Protein AF-A0A328CDT9-F1 (afdb_monomer_lite)

Radius of gyration: 37.8 Å; chains: 1; bounding box: 79×18×121 Å

Foldseek 3Di:
DPPPDDPCPVVLVVLVVQLVVLVVQLVVLVVQLVVLVVVLVVLVVQLVVLVVVLVVLVVVVVVVCVPPNDDPVRVVVSVVVSVVSVVSNVVSVVSSVVSVVVSVVSVVSSVVSVVSSVVSVVSSVVVVVVVVVVVVVVVVVVVVVVVVVVVVVVVVVVVVPDD

Sequence (163 aa):
MTSEAYELQVLLELRQGEREQAEAVFAEAVAGLERVRQRVREAQRVWESREAKRRQGAQDFDARARQKGLALGELQTMDRYLEGLRYQCSEAQEELARVQEEERVAQRQVHAAQRAMQGAISALKAVESHHETWQDEQKTRARRRAEMQMDEIATRLWREQQP

pLDDT: mean 92.57, std 9.33, range [36.75, 98.44]

Secondary structure (DSSP, 8-state):
------TTHHHHHHHHHHHHHHHHHHHHHHHHHHHHHHHHHHHHHHHHHHHHHHHHHHHHHHHHHHHH---HHHHHHHHHHHHHHHHHHHHHHHHHHHHHHHHHHHHHHHHHHHHHHHHHHHHHHHHHHHHHHHHHHHHHHHHHHHHHHHHHHHHHHHHHT--

Structure (mmCIF, N/CA/C/O backbone):
data_AF-A0A328CDT9-F1
#
_entry.id   AF-A0A328CDT9-F1
#
loop_
_atom_site.group_PDB
_atom_site.id
_atom_site.type_symbol
_atom_site.label_atom_id
_atom_site.label_alt_id
_atom_site.label_comp_id
_atom_site.label_asym_id
_atom_site.label_entity_id
_atom_site.label_seq_id
_atom_site.pdbx_PDB_ins_code
_atom_site.Cartn_x
_atom_site.Cartn_y
_atom_site.Cartn_z
_atom_site.occupancy
_atom_site.B_iso_or_equiv
_atom_site.auth_seq_id
_atom_site.auth_comp_id
_atom_site.auth_asym_id
_atom_site.auth_atom_id
_atom_site.pdbx_PDB_model_num
ATOM 1 N N . MET A 1 1 ? 31.997 -11.577 -39.696 1.00 36.75 1 MET A N 1
ATOM 2 C CA . MET A 1 1 ? 30.727 -10.832 -39.600 1.00 36.75 1 MET A CA 1
ATOM 3 C C . MET A 1 1 ? 30.145 -11.093 -38.225 1.00 36.75 1 MET A C 1
ATOM 5 O O . MET A 1 1 ? 29.360 -12.013 -38.054 1.00 36.75 1 MET A O 1
ATOM 9 N N . THR A 1 2 ? 30.631 -10.377 -37.214 1.00 44.03 2 THR A N 1
ATOM 10 C CA . THR A 1 2 ? 29.980 -10.367 -35.903 1.00 44.03 2 THR A CA 1
ATOM 11 C C . THR A 1 2 ? 28.696 -9.574 -36.077 1.00 44.03 2 THR A C 1
ATOM 13 O O . THR A 1 2 ? 28.755 -8.440 -36.544 1.00 44.03 2 THR A O 1
ATOM 16 N N . SER A 1 3 ? 27.559 -10.214 -35.805 1.00 50.50 3 SER A N 1
ATOM 17 C CA . SER A 1 3 ? 26.245 -9.578 -35.700 1.00 50.50 3 SER A CA 1
ATOM 18 C C . SER A 1 3 ? 26.404 -8.180 -35.101 1.00 50.50 3 SER A C 1
ATOM 20 O O . SER A 1 3 ? 26.989 -8.073 -34.023 1.00 50.50 3 SER A O 1
ATOM 22 N N . GLU A 1 4 ? 25.937 -7.130 -35.787 1.00 68.50 4 GLU A N 1
ATOM 23 C CA . GLU A 1 4 ? 25.784 -5.785 -35.211 1.00 68.50 4 GLU A CA 1
ATOM 24 C C . GLU A 1 4 ? 24.699 -5.892 -34.128 1.00 68.50 4 GLU A C 1
ATOM 26 O O . GLU A 1 4 ? 23.548 -5.533 -34.334 1.00 68.50 4 GLU A O 1
ATOM 31 N N . ALA A 1 5 ? 25.028 -6.540 -33.013 1.00 80.00 5 ALA A N 1
ATOM 32 C CA . ALA A 1 5 ? 24.174 -6.670 -31.852 1.00 80.00 5 ALA A CA 1
ATOM 33 C C . ALA A 1 5 ? 24.285 -5.377 -31.048 1.00 80.00 5 ALA A C 1
ATOM 35 O O . ALA A 1 5 ? 25.364 -4.792 -30.935 1.00 80.00 5 ALA A O 1
ATOM 36 N N . TYR A 1 6 ? 23.164 -4.932 -30.496 1.00 86.62 6 TYR A N 1
ATOM 37 C CA . TYR A 1 6 ? 23.137 -3.748 -29.659 1.00 86.62 6 TYR A CA 1
ATOM 38 C C . TYR A 1 6 ? 23.987 -3.968 -28.400 1.00 86.62 6 TYR A C 1
ATOM 40 O O . TYR A 1 6 ? 23.736 -4.885 -27.619 1.00 86.62 6 TYR A O 1
ATOM 48 N N . GLU A 1 7 ? 24.992 -3.116 -28.191 1.00 87.94 7 GLU A N 1
ATOM 49 C CA . GLU A 1 7 ? 25.983 -3.268 -27.111 1.00 87.94 7 GLU A CA 1
ATOM 50 C C . GLU A 1 7 ? 25.357 -3.224 -25.708 1.00 87.94 7 GLU A C 1
ATOM 52 O O . GLU A 1 7 ? 25.897 -3.799 -24.764 1.00 87.94 7 GLU A O 1
ATOM 57 N N . LEU A 1 8 ? 24.190 -2.586 -25.571 1.00 93.00 8 LEU A N 1
ATOM 58 C CA . LEU A 1 8 ? 23.456 -2.463 -24.310 1.00 93.00 8 LEU A CA 1
ATOM 59 C C . LEU A 1 8 ? 22.218 -3.371 -24.243 1.00 93.00 8 LEU A C 1
ATOM 61 O O . LEU A 1 8 ? 21.322 -3.121 -23.438 1.00 93.00 8 LEU A O 1
ATOM 65 N N . GLN A 1 9 ? 22.157 -4.438 -25.047 1.00 93.25 9 GLN A N 1
ATOM 66 C CA . GLN A 1 9 ? 21.035 -5.385 -25.029 1.00 93.25 9 GLN A CA 1
ATOM 67 C C . GLN A 1 9 ? 20.809 -5.994 -23.636 1.00 93.25 9 GLN A C 1
ATOM 69 O O . GLN A 1 9 ? 19.686 -6.014 -23.142 1.00 93.25 9 GLN A O 1
ATOM 74 N N . VAL A 1 10 ? 21.886 -6.397 -22.954 1.00 94.62 10 VAL A N 1
ATOM 75 C CA . VAL A 1 10 ? 21.813 -6.936 -21.583 1.00 94.62 10 VAL A CA 1
ATOM 76 C C . VAL A 1 10 ? 21.251 -5.899 -20.606 1.00 94.62 10 VAL A C 1
ATOM 78 O O . VAL A 1 10 ? 20.468 -6.232 -19.723 1.00 94.62 10 VAL A O 1
ATOM 81 N N . LEU A 1 11 ? 21.616 -4.623 -20.765 1.00 94.12 11 LEU A N 1
ATOM 82 C CA . LEU A 1 11 ? 21.086 -3.551 -19.924 1.00 94.12 11 LEU A CA 1
ATOM 83 C C . LEU A 1 11 ? 19.588 -3.331 -20.175 1.00 94.12 11 LEU A C 1
ATOM 85 O O . LEU A 1 11 ? 18.852 -3.100 -19.220 1.00 94.12 11 LEU A O 1
ATOM 89 N N . LEU A 1 12 ? 19.137 -3.410 -21.430 1.00 94.25 12 LEU A N 1
ATOM 90 C CA . LEU A 1 12 ? 17.719 -3.308 -21.780 1.00 94.25 12 LEU A CA 1
ATOM 91 C C . LEU A 1 12 ? 16.906 -4.414 -21.094 1.00 94.25 12 LEU A C 1
ATOM 93 O O . LEU A 1 12 ? 15.920 -4.116 -20.422 1.00 94.25 12 LEU A O 1
ATOM 97 N N . GLU A 1 13 ? 17.363 -5.661 -21.192 1.00 95.44 13 GLU A N 1
ATOM 98 C CA . GLU A 1 13 ? 16.728 -6.819 -20.547 1.00 95.44 13 GLU A CA 1
ATOM 99 C C . GLU A 1 13 ? 16.707 -6.684 -19.018 1.00 95.44 13 GLU A C 1
ATOM 101 O O . GLU A 1 13 ? 15.677 -6.915 -18.384 1.00 95.44 13 GLU A O 1
ATOM 106 N N . LEU A 1 14 ? 17.809 -6.225 -18.413 1.00 96.69 14 LEU A N 1
ATOM 107 C CA . LEU A 1 14 ? 17.861 -5.953 -16.974 1.00 96.69 14 LEU A CA 1
ATOM 108 C C . LEU A 1 14 ? 16.841 -4.886 -16.558 1.00 96.69 14 LEU A C 1
ATOM 110 O O . LEU A 1 14 ? 16.124 -5.082 -15.579 1.00 96.69 14 LEU A O 1
ATOM 114 N N . ARG A 1 15 ? 16.723 -3.777 -17.302 1.00 96.00 15 ARG A N 1
ATOM 115 C CA . ARG A 1 15 ? 15.741 -2.719 -16.997 1.00 96.00 15 ARG A CA 1
ATOM 116 C C . ARG A 1 15 ? 14.298 -3.177 -17.200 1.00 96.00 15 ARG A C 1
ATOM 118 O O . ARG A 1 15 ? 13.422 -2.743 -16.452 1.00 96.00 15 ARG A O 1
ATOM 125 N N . GLN A 1 16 ? 14.042 -4.058 -18.165 1.00 96.31 16 GLN A N 1
ATOM 126 C CA . GLN A 1 16 ? 12.733 -4.695 -18.327 1.00 96.31 16 GLN A CA 1
ATOM 127 C C . GLN A 1 16 ? 12.393 -5.551 -17.102 1.00 96.31 16 GLN A C 1
ATOM 129 O O . GLN A 1 16 ? 11.319 -5.379 -16.525 1.00 96.31 16 GLN A O 1
ATOM 134 N N . GLY A 1 17 ? 13.336 -6.378 -16.641 1.00 96.88 17 GLY A N 1
ATOM 135 C CA . GLY A 1 17 ? 13.173 -7.173 -15.424 1.00 96.88 17 GLY A CA 1
ATOM 136 C C . GLY A 1 17 ? 12.968 -6.318 -14.169 1.00 96.88 17 GLY A C 1
ATOM 137 O O . GLY A 1 17 ? 12.085 -6.602 -13.364 1.00 96.88 17 GLY A O 1
ATOM 138 N N . GLU A 1 18 ? 13.720 -5.227 -14.007 1.00 96.81 18 GLU A N 1
ATOM 139 C CA . GLU A 1 18 ? 13.540 -4.290 -12.889 1.00 96.81 18 GLU A CA 1
ATOM 140 C C . GLU A 1 18 ? 12.163 -3.611 -12.907 1.00 96.81 18 GLU A C 1
ATOM 142 O O . GLU A 1 18 ? 11.559 -3.422 -11.849 1.00 96.81 18 GLU A O 1
ATOM 147 N N . ARG A 1 19 ? 11.641 -3.257 -14.091 1.00 97.38 19 ARG A N 1
ATOM 148 C CA . ARG A 1 19 ? 10.280 -2.716 -14.235 1.00 97.38 19 ARG A CA 1
ATOM 149 C C . ARG A 1 19 ? 9.244 -3.727 -13.755 1.00 97.38 19 ARG A C 1
ATOM 151 O O . ARG A 1 19 ? 8.365 -3.358 -12.981 1.00 97.38 19 ARG A O 1
ATOM 158 N N . GLU A 1 20 ? 9.350 -4.975 -14.199 1.00 97.62 20 GLU A N 1
ATOM 159 C CA . GLU A 1 20 ? 8.428 -6.052 -13.820 1.00 97.62 20 GLU A CA 1
ATOM 160 C C . GLU A 1 20 ? 8.489 -6.352 -12.320 1.00 97.62 20 GLU A C 1
ATOM 162 O O . GLU A 1 20 ? 7.454 -6.477 -11.666 1.00 97.62 20 GLU A O 1
ATOM 167 N N . GLN A 1 21 ? 9.691 -6.385 -11.744 1.00 97.31 21 GLN A N 1
ATOM 168 C CA . GLN A 1 21 ? 9.873 -6.542 -10.302 1.00 97.31 21 GLN A CA 1
ATOM 169 C C . GLN A 1 21 ? 9.265 -5.372 -9.524 1.00 97.31 21 GLN A C 1
ATOM 171 O O . GLN A 1 21 ? 8.554 -5.589 -8.544 1.00 97.31 21 GLN A O 1
ATOM 176 N N . ALA A 1 22 ? 9.500 -4.130 -9.956 1.00 96.94 22 ALA A N 1
ATOM 177 C CA . ALA A 1 22 ? 8.936 -2.957 -9.297 1.00 96.94 22 ALA A CA 1
ATOM 178 C C . ALA A 1 22 ? 7.401 -2.916 -9.396 1.00 96.94 22 ALA A C 1
ATOM 180 O O . ALA A 1 22 ? 6.736 -2.511 -8.442 1.00 96.94 22 ALA A O 1
ATOM 181 N N . GLU A 1 23 ? 6.836 -3.370 -10.516 1.00 97.31 23 GLU A N 1
ATOM 182 C CA . GLU A 1 23 ? 5.393 -3.532 -10.707 1.00 97.31 23 GLU A CA 1
ATOM 183 C C . GLU A 1 23 ? 4.816 -4.603 -9.769 1.00 97.31 23 GLU A C 1
ATOM 185 O O . GLU A 1 23 ? 3.814 -4.349 -9.098 1.00 97.31 23 GLU A O 1
ATOM 190 N N . ALA A 1 24 ? 5.483 -5.754 -9.634 1.00 97.75 24 ALA A N 1
ATOM 191 C CA . ALA A 1 24 ? 5.083 -6.806 -8.701 1.00 97.75 24 ALA A CA 1
ATOM 192 C C . ALA A 1 24 ? 5.120 -6.330 -7.237 1.00 97.75 24 ALA A C 1
ATOM 194 O O . ALA A 1 24 ? 4.153 -6.525 -6.500 1.00 97.75 24 ALA A O 1
ATOM 195 N N . VAL A 1 25 ? 6.190 -5.637 -6.830 1.00 97.94 25 VAL A N 1
ATOM 196 C CA . VAL A 1 25 ? 6.320 -5.055 -5.481 1.00 97.94 25 VAL A CA 1
ATOM 197 C C . VAL A 1 25 ? 5.237 -4.005 -5.225 1.00 97.94 25 VAL A C 1
ATOM 199 O O . VAL A 1 25 ? 4.660 -3.954 -4.138 1.00 97.94 25 VAL A O 1
ATOM 202 N N . PHE A 1 26 ? 4.927 -3.166 -6.216 1.00 98.06 26 PHE A N 1
ATOM 203 C CA . PHE A 1 26 ? 3.844 -2.193 -6.103 1.00 98.06 26 PHE A CA 1
ATOM 204 C C . PHE A 1 26 ? 2.480 -2.875 -5.943 1.00 98.06 26 PHE A C 1
ATOM 206 O O . PHE A 1 26 ? 1.719 -2.505 -5.047 1.00 98.06 26 PHE A O 1
ATOM 213 N N . ALA A 1 27 ? 2.190 -3.897 -6.751 1.00 97.88 27 ALA A N 1
ATOM 214 C CA . ALA A 1 27 ? 0.956 -4.668 -6.649 1.00 97.88 27 ALA A CA 1
ATOM 215 C C . ALA A 1 27 ? 0.817 -5.348 -5.276 1.00 97.88 27 ALA A C 1
ATOM 217 O O . ALA A 1 27 ? -0.245 -5.278 -4.652 1.00 97.88 27 ALA A O 1
ATOM 218 N N . GLU A 1 28 ? 1.896 -5.941 -4.760 1.00 98.06 28 GLU A N 1
ATOM 219 C CA . GLU A 1 28 ? 1.917 -6.542 -3.426 1.00 98.06 28 GLU A CA 1
ATOM 220 C C . GLU A 1 28 ? 1.659 -5.501 -2.326 1.00 98.06 28 GLU A C 1
ATOM 222 O O . GLU A 1 28 ? 0.845 -5.742 -1.430 1.00 98.06 28 GLU A O 1
ATOM 227 N N . ALA A 1 29 ? 2.287 -4.324 -2.413 1.00 98.00 29 ALA A N 1
ATOM 228 C CA . ALA A 1 29 ? 2.088 -3.240 -1.454 1.00 98.00 29 ALA A CA 1
ATOM 229 C C . ALA A 1 29 ? 0.635 -2.731 -1.452 1.00 98.00 29 ALA A C 1
ATOM 231 O O . ALA A 1 29 ? 0.062 -2.499 -0.384 1.00 98.00 29 ALA A O 1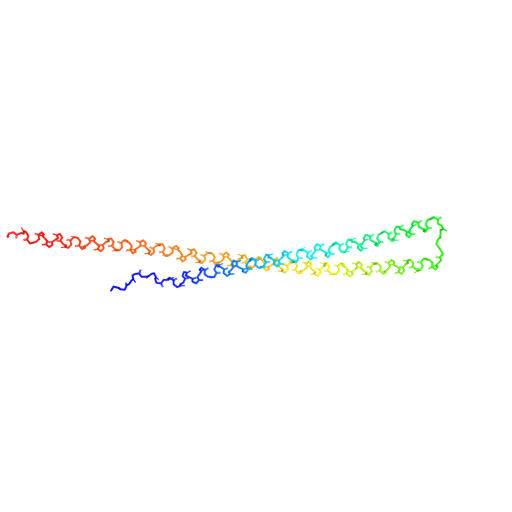
ATOM 232 N N . VAL A 1 30 ? 0.009 -2.605 -2.628 1.00 98.38 30 VAL A N 1
ATOM 233 C CA . VAL A 1 30 ? -1.412 -2.237 -2.760 1.00 98.38 30 VAL A CA 1
ATOM 234 C C . VAL A 1 30 ? -2.311 -3.302 -2.132 1.00 98.38 30 VAL A C 1
ATOM 236 O O . VAL A 1 30 ? -3.152 -2.970 -1.295 1.00 98.38 30 VAL A O 1
ATOM 239 N N . ALA A 1 31 ? -2.089 -4.581 -2.441 1.00 98.19 31 ALA A N 1
ATOM 240 C CA . ALA A 1 31 ? -2.840 -5.681 -1.836 1.00 98.19 31 ALA A CA 1
ATOM 241 C C . ALA A 1 31 ? -2.631 -5.765 -0.310 1.00 98.19 31 ALA A C 1
ATOM 243 O O . ALA A 1 31 ? -3.529 -6.156 0.440 1.00 98.19 31 ALA A O 1
ATOM 244 N N . GLY A 1 32 ? -1.439 -5.413 0.180 1.00 97.81 32 GLY A N 1
ATOM 245 C CA . GLY A 1 32 ? -1.148 -5.269 1.607 1.00 97.81 32 GLY A CA 1
ATOM 246 C C . GLY A 1 32 ? -1.973 -4.154 2.252 1.00 97.81 32 GLY A C 1
ATOM 247 O O . GLY A 1 32 ? -2.635 -4.382 3.265 1.00 97.81 32 GLY A O 1
ATOM 248 N N . LEU A 1 33 ? -2.005 -2.970 1.635 1.00 98.31 33 LEU A N 1
ATOM 249 C CA . LEU A 1 33 ? -2.801 -1.835 2.106 1.00 98.31 33 LEU A CA 1
ATOM 250 C C . LEU A 1 33 ? -4.301 -2.151 2.142 1.00 98.31 33 LEU A C 1
ATOM 252 O O . LEU A 1 33 ? -4.982 -1.783 3.099 1.00 98.31 33 LEU A O 1
ATOM 256 N N . GLU A 1 34 ? -4.832 -2.843 1.137 1.00 98.12 34 GLU A N 1
ATOM 257 C CA . GLU A 1 34 ? -6.243 -3.245 1.113 1.00 98.12 34 GLU A CA 1
ATOM 258 C C . GLU A 1 34 ? -6.599 -4.190 2.263 1.00 98.12 34 GLU A C 1
ATOM 260 O O . GLU A 1 34 ? -7.608 -3.980 2.943 1.00 98.12 34 GLU A O 1
ATOM 265 N N . ARG A 1 35 ? -5.733 -5.171 2.552 1.00 98.38 35 ARG A N 1
ATOM 266 C CA . ARG A 1 35 ? -5.889 -6.070 3.706 1.00 98.38 35 ARG A CA 1
ATOM 267 C C . ARG A 1 35 ? -5.902 -5.300 5.027 1.00 98.38 35 ARG A C 1
ATOM 269 O O . ARG A 1 35 ? -6.747 -5.559 5.883 1.00 98.38 35 ARG A O 1
ATOM 276 N N . VAL A 1 36 ? -5.012 -4.321 5.193 1.00 98.00 36 VAL A N 1
ATOM 277 C CA . VAL A 1 36 ? -4.987 -3.482 6.403 1.00 98.00 36 VAL A CA 1
ATOM 278 C C . VAL A 1 36 ? -6.234 -2.600 6.494 1.00 98.00 36 VAL A C 1
ATOM 280 O O . VAL A 1 36 ? -6.855 -2.532 7.551 1.00 98.00 36 VAL A O 1
ATOM 283 N N . ARG A 1 37 ? -6.685 -1.998 5.390 1.00 98.19 37 ARG A N 1
ATOM 284 C CA . ARG A 1 37 ? -7.938 -1.221 5.345 1.00 98.19 37 ARG A CA 1
ATOM 285 C C . ARG A 1 37 ? -9.158 -2.043 5.730 1.00 98.19 37 ARG A C 1
ATOM 287 O O . ARG A 1 37 ? -10.053 -1.530 6.400 1.00 98.19 37 ARG A O 1
ATOM 294 N N . GLN A 1 38 ? -9.211 -3.306 5.318 1.00 98.38 38 GLN A N 1
ATOM 295 C CA . GLN A 1 38 ? -10.267 -4.209 5.758 1.00 98.38 38 GLN A CA 1
ATOM 296 C C . GLN A 1 38 ? -10.224 -4.399 7.280 1.00 98.38 38 GLN A C 1
ATOM 298 O O . GLN A 1 38 ? -11.253 -4.233 7.934 1.00 98.38 38 GLN A O 1
ATOM 303 N N . ARG A 1 39 ? -9.039 -4.635 7.854 1.00 98.19 39 ARG A N 1
ATOM 304 C CA . ARG A 1 39 ? -8.863 -4.743 9.311 1.00 98.19 39 ARG A CA 1
ATOM 305 C C . ARG A 1 39 ? -9.252 -3.459 10.047 1.00 98.19 39 ARG A C 1
ATOM 307 O O . ARG A 1 39 ? -9.911 -3.547 11.077 1.00 98.19 39 ARG A O 1
ATOM 314 N N . VAL A 1 40 ? -8.936 -2.273 9.510 1.00 98.31 40 VAL A N 1
ATOM 315 C CA . VAL A 1 40 ? -9.403 -0.987 10.072 1.00 98.31 40 VAL A CA 1
ATOM 316 C C . VAL A 1 40 ? -10.930 -0.949 10.122 1.00 98.31 40 VAL A C 1
ATOM 318 O O . VAL A 1 40 ? -11.502 -0.599 11.151 1.00 98.31 40 VAL A O 1
ATOM 321 N N . ARG A 1 41 ? -11.614 -1.341 9.038 1.00 98.38 41 ARG A N 1
ATOM 322 C CA . ARG A 1 41 ? -13.089 -1.375 8.998 1.00 98.38 41 ARG A CA 1
ATOM 323 C C . ARG A 1 41 ? -13.669 -2.366 10.005 1.00 98.38 41 ARG A C 1
ATOM 325 O O . ARG A 1 41 ? -14.699 -2.084 10.611 1.00 98.38 41 ARG A O 1
ATOM 332 N N . GLU A 1 42 ? -13.039 -3.522 10.171 1.00 98.12 42 GLU A N 1
ATOM 333 C CA . GLU A 1 42 ? -13.452 -4.526 11.153 1.00 98.12 42 GLU A CA 1
ATOM 334 C C . GLU A 1 42 ? -13.262 -4.014 12.587 1.00 98.12 42 GLU A C 1
ATOM 336 O O . GLU A 1 42 ? -14.213 -4.047 13.368 1.00 98.12 42 GLU A O 1
ATOM 341 N N . ALA A 1 43 ? -12.095 -3.448 12.909 1.00 97.69 43 ALA A N 1
ATOM 342 C CA . ALA A 1 43 ? -11.819 -2.835 14.209 1.00 97.69 43 ALA A CA 1
ATOM 343 C C . ALA A 1 43 ? -12.785 -1.677 14.515 1.00 97.69 43 ALA A C 1
ATOM 345 O O . ALA A 1 43 ? -13.328 -1.592 15.617 1.00 97.69 43 ALA A O 1
ATOM 346 N N . GLN A 1 44 ? -13.083 -0.842 13.515 1.00 98.12 44 GLN A N 1
ATOM 347 C CA . GLN A 1 44 ? -14.047 0.252 13.622 1.00 98.12 44 GLN A CA 1
ATOM 348 C C . GLN A 1 44 ? -15.445 -0.270 13.984 1.00 98.12 44 GLN A C 1
ATOM 350 O O . GLN A 1 44 ? -16.061 0.225 14.926 1.00 98.12 44 GLN A O 1
ATOM 355 N N . ARG A 1 45 ? -15.928 -1.316 13.299 1.00 98.25 45 ARG A N 1
ATOM 356 C CA . ARG A 1 45 ? -17.227 -1.945 13.601 1.00 98.25 45 ARG A CA 1
ATOM 357 C C . ARG A 1 45 ? -17.272 -2.533 15.009 1.00 98.25 45 ARG A C 1
ATOM 359 O O . ARG A 1 45 ? -18.303 -2.448 15.677 1.00 98.25 45 ARG A O 1
ATOM 366 N N . VAL A 1 46 ? -16.176 -3.145 15.462 1.00 97.69 46 VAL A N 1
ATOM 367 C CA . VAL A 1 46 ? -16.077 -3.677 16.828 1.00 97.69 46 VAL A CA 1
ATOM 368 C C . VAL A 1 46 ? -16.196 -2.543 17.840 1.00 97.69 46 VAL A C 1
ATOM 370 O O . VAL A 1 46 ? -17.030 -2.636 18.741 1.00 97.69 46 VAL A O 1
ATOM 373 N N . TRP A 1 47 ? -15.426 -1.466 17.674 1.00 97.69 47 TRP A N 1
ATOM 374 C CA . TRP A 1 47 ? -15.495 -0.296 18.549 1.00 97.69 47 TRP A CA 1
ATOM 375 C C . TRP A 1 47 ? -16.900 0.323 18.570 1.00 97.69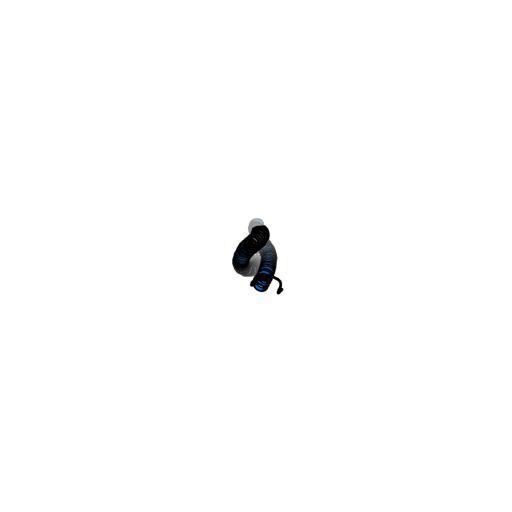 47 TRP A C 1
ATOM 377 O O . TRP A 1 47 ? -17.472 0.503 19.645 1.00 97.69 47 TRP A O 1
ATOM 387 N N . GLU A 1 48 ? -17.515 0.540 17.404 1.00 97.56 48 GLU A N 1
ATOM 388 C CA . GLU A 1 48 ? -18.880 1.072 17.291 1.00 97.56 48 GLU A CA 1
ATOM 389 C C . GLU A 1 48 ? -19.909 0.183 17.998 1.00 97.56 48 GLU A C 1
ATOM 391 O O . GLU A 1 48 ? -20.774 0.683 18.717 1.00 97.56 48 GLU A O 1
ATOM 396 N N . SER A 1 49 ? -19.802 -1.142 17.853 1.00 97.31 49 SER A N 1
ATOM 397 C CA . SER A 1 49 ? -20.692 -2.084 18.538 1.00 97.31 49 SER A CA 1
ATOM 398 C C . SER A 1 49 ? -20.529 -2.032 20.060 1.00 97.31 49 SER A C 1
ATOM 400 O O . SER A 1 49 ? -21.523 -2.095 20.789 1.00 97.31 49 SER A O 1
ATOM 402 N N . ARG A 1 50 ? -19.294 -1.911 20.562 1.00 96.12 50 ARG A N 1
ATOM 403 C CA . ARG A 1 50 ? -19.014 -1.801 22.004 1.00 96.12 50 ARG A CA 1
ATOM 404 C C . ARG A 1 50 ? -19.536 -0.484 22.569 1.00 96.12 50 ARG A C 1
ATOM 406 O O . ARG A 1 50 ? -20.223 -0.492 23.589 1.00 96.12 50 ARG A O 1
ATOM 413 N N . GLU A 1 51 ? -19.303 0.616 21.865 1.00 96.38 51 GLU A N 1
ATOM 414 C CA . GLU A 1 51 ? -19.775 1.940 22.259 1.00 96.38 51 GLU A CA 1
ATOM 415 C C . GLU A 1 51 ? -21.309 2.028 22.227 1.00 96.38 51 GLU A C 1
ATOM 417 O O . GLU A 1 51 ? -21.920 2.567 23.151 1.00 96.38 51 GLU A O 1
ATOM 422 N N . ALA A 1 52 ? -21.957 1.429 21.223 1.00 96.69 52 ALA A N 1
ATOM 423 C CA . ALA A 1 52 ? -23.413 1.324 21.169 1.00 96.69 52 ALA A CA 1
ATOM 424 C C . ALA A 1 52 ? -23.971 0.528 22.359 1.00 96.69 52 ALA A C 1
ATOM 426 O O . ALA A 1 52 ? -24.905 0.987 23.015 1.00 96.69 52 ALA A O 1
ATOM 427 N N . LYS A 1 53 ? -23.363 -0.619 22.701 1.00 95.75 53 LYS A N 1
ATOM 428 C CA . LYS A 1 53 ? -23.741 -1.405 23.891 1.00 95.75 53 LYS A CA 1
ATOM 429 C C . LYS A 1 53 ? -23.579 -0.605 25.180 1.00 95.75 53 LYS A C 1
ATOM 431 O O . LYS A 1 53 ? -24.455 -0.656 26.037 1.00 95.75 53 LYS A O 1
ATOM 436 N N . ARG A 1 54 ? -22.495 0.163 25.311 1.00 95.12 54 ARG A N 1
ATOM 437 C CA . ARG A 1 54 ? -22.257 1.041 26.465 1.00 95.12 54 ARG A CA 1
ATOM 438 C C . ARG A 1 54 ? -23.322 2.125 26.588 1.00 95.12 54 ARG A C 1
ATOM 440 O O . ARG A 1 54 ? -23.830 2.351 27.683 1.00 95.12 54 ARG A O 1
ATOM 447 N N . ARG A 1 55 ? -23.677 2.781 25.480 1.00 95.12 55 ARG A N 1
ATOM 448 C CA . ARG A 1 55 ? -24.739 3.799 25.455 1.00 95.12 55 ARG A CA 1
ATOM 449 C C . ARG A 1 55 ? -26.097 3.206 25.791 1.00 95.12 55 ARG A C 1
ATOM 451 O O . ARG A 1 55 ? -26.792 3.778 26.622 1.00 95.12 55 ARG A O 1
ATOM 458 N N . GLN A 1 56 ? -26.437 2.061 25.204 1.00 95.62 56 GLN A N 1
ATOM 459 C CA . GLN A 1 56 ? -27.685 1.367 25.509 1.00 95.62 56 GLN A CA 1
ATOM 460 C C . GLN A 1 56 ? -27.746 0.981 26.990 1.00 95.62 56 GLN A C 1
ATOM 462 O O . GLN A 1 56 ? -28.721 1.298 27.656 1.00 95.62 56 GLN A O 1
ATOM 467 N N . GLY A 1 57 ? -26.675 0.394 27.534 1.00 92.88 57 GLY A N 1
ATOM 468 C CA . GLY A 1 57 ? -26.606 0.034 28.951 1.00 92.88 57 GLY A CA 1
ATOM 469 C C . GLY A 1 57 ? -26.778 1.235 29.885 1.00 92.88 57 GLY A C 1
ATOM 470 O O . GLY A 1 57 ? -27.471 1.131 30.893 1.00 92.88 57 GLY A O 1
ATOM 471 N N . ALA A 1 58 ? -26.202 2.390 29.536 1.00 92.94 58 ALA A N 1
ATOM 472 C CA . ALA A 1 58 ? -26.383 3.626 30.298 1.00 92.94 58 ALA A CA 1
ATOM 473 C C . ALA A 1 58 ? -27.824 4.161 30.208 1.00 92.94 58 ALA A C 1
ATOM 475 O O . ALA A 1 58 ? -28.398 4.552 31.220 1.00 92.94 58 ALA A O 1
ATOM 476 N N . GLN A 1 59 ? -28.435 4.132 29.021 1.00 94.25 59 GLN A N 1
ATOM 477 C CA . GLN A 1 59 ? -29.829 4.549 28.831 1.00 94.25 59 GLN A CA 1
ATOM 478 C C . GLN A 1 59 ? -30.809 3.640 29.577 1.00 94.25 59 GLN A C 1
ATOM 480 O O . GLN A 1 59 ? -31.729 4.133 30.230 1.00 94.25 59 GLN A O 1
ATOM 485 N N . ASP A 1 60 ? -30.602 2.325 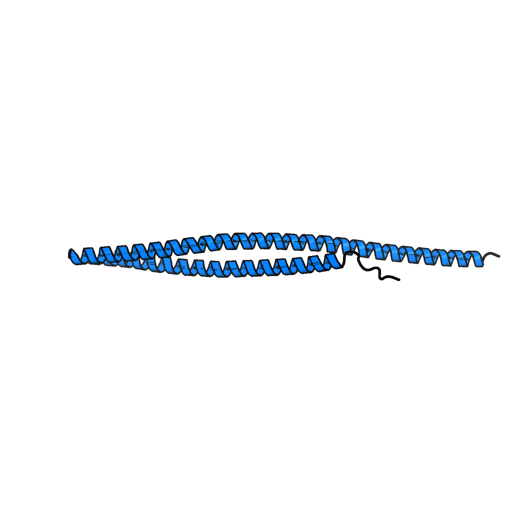29.515 1.00 91.31 60 ASP A N 1
ATOM 486 C CA . ASP A 1 60 ? -31.418 1.341 30.226 1.00 91.31 60 ASP A CA 1
ATOM 487 C C . ASP A 1 60 ? -31.312 1.540 31.742 1.00 91.31 60 ASP A C 1
ATOM 489 O O . ASP A 1 60 ? -32.313 1.443 32.459 1.00 91.31 60 ASP A O 1
ATOM 493 N N . PHE A 1 61 ? -30.110 1.853 32.233 1.00 89.50 61 PHE A N 1
ATOM 494 C CA . PHE A 1 61 ? -29.875 2.190 33.632 1.00 89.50 61 PHE A CA 1
ATOM 495 C C . PHE A 1 61 ? -30.625 3.460 34.051 1.00 89.50 61 PHE A C 1
ATOM 497 O O . PHE A 1 61 ? -31.408 3.414 35.003 1.00 89.50 61 PHE A O 1
ATOM 504 N N . ASP A 1 62 ? -30.469 4.556 33.305 1.00 89.56 62 ASP A N 1
ATOM 505 C CA . ASP A 1 62 ? -31.159 5.824 33.571 1.00 89.56 62 ASP A CA 1
ATOM 506 C C . ASP A 1 62 ? -32.686 5.657 33.545 1.00 89.56 62 ASP A C 1
ATOM 508 O O . ASP A 1 62 ? -33.401 6.203 34.391 1.00 89.56 62 ASP A O 1
ATOM 512 N N . ALA A 1 63 ? -33.208 4.876 32.595 1.00 90.31 63 ALA A N 1
ATOM 513 C CA . ALA A 1 63 ? -34.634 4.590 32.483 1.00 90.31 63 ALA A CA 1
ATOM 514 C C . ALA A 1 63 ? -35.160 3.812 33.700 1.00 90.31 63 ALA A C 1
ATOM 516 O O . ALA A 1 63 ? -36.212 4.156 34.249 1.00 90.31 63 ALA A O 1
ATOM 517 N N . ARG A 1 64 ? -34.419 2.796 34.163 1.00 87.25 64 ARG A N 1
ATOM 518 C CA . ARG A 1 64 ? -34.770 2.020 35.365 1.00 87.25 64 ARG A CA 1
ATOM 519 C C . ARG A 1 64 ? -34.715 2.873 36.629 1.00 87.25 64 ARG A C 1
ATOM 521 O O . ARG A 1 64 ? -35.647 2.814 37.432 1.00 87.25 64 ARG A O 1
ATOM 528 N N . ALA A 1 65 ? -33.679 3.702 36.766 1.00 86.81 65 ALA A N 1
ATOM 529 C CA . ALA A 1 65 ? -33.525 4.627 37.884 1.00 86.81 65 ALA A CA 1
ATOM 530 C C . ALA A 1 65 ? -34.719 5.590 37.994 1.00 86.81 65 ALA A C 1
ATOM 532 O O . ALA A 1 65 ? -35.245 5.791 39.088 1.00 86.81 65 ALA A O 1
ATOM 533 N N . ARG A 1 66 ? -35.199 6.122 36.860 1.00 86.56 66 ARG A N 1
ATOM 534 C CA . ARG A 1 66 ? -36.354 7.038 36.808 1.00 86.56 66 ARG A CA 1
ATOM 535 C C . ARG A 1 66 ? -37.694 6.372 37.119 1.00 86.56 66 ARG A C 1
ATOM 537 O O . ARG A 1 66 ? -38.562 7.030 37.680 1.00 86.56 66 ARG A O 1
ATOM 544 N N . GLN A 1 67 ? -37.896 5.112 36.731 1.00 85.44 67 GLN A N 1
ATOM 545 C CA . GLN A 1 67 ? -39.205 4.460 36.869 1.00 85.44 67 GLN A CA 1
ATOM 546 C C . GLN A 1 67 ? -39.501 3.930 38.272 1.00 85.44 67 GLN A C 1
ATOM 548 O O . GLN A 1 67 ? -40.650 3.992 38.701 1.00 85.44 67 GLN A O 1
ATOM 553 N N . LYS A 1 68 ? -38.516 3.336 38.954 1.00 76.81 68 LYS A N 1
ATOM 554 C CA . LYS A 1 68 ? -38.778 2.562 40.184 1.00 76.81 68 LYS A CA 1
ATOM 555 C C . LYS A 1 68 ? -37.948 2.992 41.390 1.00 76.81 68 LYS A C 1
ATOM 557 O O . LYS A 1 68 ? -38.249 2.557 42.497 1.00 76.81 68 LYS A O 1
ATOM 562 N N . GLY A 1 69 ? -36.935 3.840 41.187 1.00 75.50 69 GLY A N 1
ATOM 563 C CA . GLY A 1 69 ? -35.827 3.950 42.130 1.00 75.50 69 GLY A CA 1
ATOM 564 C C . GLY A 1 69 ? -35.024 2.646 42.145 1.00 75.50 69 GLY A C 1
ATOM 565 O O . GLY A 1 69 ? -35.579 1.553 42.064 1.00 75.50 69 GLY A O 1
ATOM 566 N N . LEU A 1 70 ? -33.701 2.747 42.191 1.00 81.38 70 LEU A N 1
ATOM 567 C CA . LEU A 1 70 ? -32.833 1.572 42.273 1.00 81.38 70 LEU A CA 1
ATOM 568 C C . LEU A 1 70 ? -32.357 1.399 43.709 1.00 81.38 70 LEU A C 1
ATOM 570 O O . LEU A 1 70 ? -31.983 2.374 44.367 1.00 81.38 70 LEU A O 1
ATOM 574 N N . ALA A 1 71 ? -32.347 0.158 44.188 1.00 87.44 71 ALA A N 1
ATOM 575 C CA . ALA A 1 71 ? -31.722 -0.154 45.464 1.00 87.44 71 ALA A CA 1
ATOM 576 C C . ALA A 1 71 ? -30.199 0.047 45.367 1.00 87.44 71 ALA A C 1
ATOM 578 O O . ALA A 1 71 ? -29.596 -0.138 44.309 1.00 87.44 71 ALA A O 1
ATOM 579 N N . LEU A 1 72 ? -29.543 0.367 46.488 1.00 84.56 72 LEU A N 1
ATOM 580 C CA . LEU A 1 72 ? -28.096 0.632 46.522 1.00 84.56 72 LEU A CA 1
ATOM 581 C C . LEU A 1 72 ? -27.255 -0.519 45.929 1.00 84.56 72 LEU A C 1
ATOM 583 O O . LEU A 1 72 ? -26.269 -0.273 45.239 1.00 84.56 72 LEU A O 1
ATOM 587 N N . GLY A 1 73 ? -27.662 -1.774 46.148 1.00 87.69 73 GLY A N 1
ATOM 588 C CA . GLY A 1 73 ? -26.982 -2.941 45.572 1.00 87.69 73 GLY A CA 1
ATOM 589 C C . GLY A 1 73 ? -27.142 -3.063 44.050 1.00 87.69 73 GLY A C 1
ATOM 590 O O . GLY A 1 73 ? -26.224 -3.516 43.363 1.00 87.69 73 GLY A O 1
ATOM 591 N N . GLU A 1 74 ? -28.271 -2.613 43.499 1.00 86.62 74 GLU A N 1
ATOM 592 C CA . GLU A 1 74 ? -28.498 -2.576 42.050 1.00 86.62 74 GLU A CA 1
ATOM 593 C C . GLU A 1 74 ? -27.661 -1.467 41.406 1.00 86.62 74 GLU A C 1
ATOM 595 O O . GLU A 1 74 ? -27.031 -1.710 40.378 1.00 86.62 74 GLU A O 1
ATOM 600 N N . LEU A 1 75 ? -27.567 -0.297 42.053 1.00 86.25 75 LEU A N 1
ATOM 601 C CA . LEU A 1 75 ? -26.696 0.807 41.628 1.00 86.25 75 LEU A CA 1
ATOM 602 C C . LEU A 1 75 ? -25.232 0.353 41.521 1.00 86.25 75 LEU A C 1
ATOM 604 O O . LEU A 1 75 ? -24.633 0.459 40.456 1.00 86.25 75 LEU A O 1
ATOM 608 N N . GLN A 1 76 ? -24.688 -0.268 42.572 1.00 90.12 76 GLN A N 1
ATOM 609 C CA . GLN A 1 76 ? -23.299 -0.753 42.580 1.00 90.12 76 GLN A CA 1
ATOM 610 C C . GLN A 1 76 ? -23.013 -1.830 41.524 1.00 90.12 76 GLN A C 1
ATOM 612 O O . GLN A 1 76 ? -21.884 -1.951 41.041 1.00 90.12 76 GLN A O 1
ATOM 617 N N . THR A 1 77 ? -24.008 -2.659 41.200 1.00 90.75 77 THR A N 1
ATOM 618 C CA . THR A 1 77 ? -23.868 -3.700 40.172 1.00 90.75 77 THR A CA 1
ATOM 619 C C . THR A 1 77 ? -23.838 -3.080 38.779 1.00 90.75 77 THR A C 1
ATOM 621 O O . THR A 1 77 ? -23.040 -3.482 37.931 1.00 90.75 77 THR A O 1
ATOM 624 N N . MET A 1 78 ? -24.685 -2.079 38.551 1.00 88.88 78 MET A N 1
ATOM 625 C CA . MET A 1 78 ? -24.754 -1.362 37.282 1.00 88.88 78 MET A CA 1
ATOM 626 C C . MET A 1 78 ? -23.528 -0.478 37.053 1.00 88.88 78 MET A C 1
ATOM 628 O O . MET A 1 78 ? -23.004 -0.475 35.942 1.00 88.88 78 MET A O 1
ATOM 632 N N . ASP A 1 79 ? -23.004 0.176 38.091 1.00 90.19 79 ASP A N 1
ATOM 633 C CA . ASP A 1 79 ? -21.759 0.945 37.998 1.00 90.19 79 ASP A CA 1
ATOM 634 C C . ASP A 1 79 ? -20.590 0.060 37.550 1.00 90.19 79 ASP A C 1
ATOM 636 O O . ASP A 1 79 ? -19.915 0.377 36.569 1.00 90.19 79 ASP A O 1
ATOM 640 N N . ARG A 1 80 ? -20.414 -1.111 38.180 1.00 94.12 80 ARG A N 1
ATOM 641 C CA . ARG A 1 80 ? -19.391 -2.091 37.771 1.00 94.12 80 ARG A CA 1
ATOM 642 C C . ARG A 1 80 ? -19.591 -2.590 36.343 1.00 94.12 80 ARG A C 1
ATOM 644 O O . ARG A 1 80 ? -18.623 -2.779 35.609 1.00 94.12 80 ARG A O 1
ATOM 651 N N . TYR A 1 81 ? -20.838 -2.808 35.930 1.00 93.00 81 TYR A N 1
ATOM 652 C CA . TYR A 1 81 ? -21.148 -3.212 34.561 1.00 93.00 81 TYR A CA 1
ATOM 653 C C . TYR A 1 81 ? -20.765 -2.129 33.542 1.00 93.00 81 TYR A C 1
ATOM 655 O O . TYR A 1 81 ? -20.100 -2.424 32.547 1.00 93.00 81 TYR A O 1
ATOM 663 N N . LEU A 1 82 ? -21.138 -0.872 33.797 1.00 92.69 82 LEU A N 1
ATOM 664 C CA . LEU A 1 82 ? -20.805 0.258 32.930 1.00 92.69 82 LEU A CA 1
ATOM 665 C C . LEU A 1 82 ? -19.299 0.521 32.885 1.00 92.69 82 LEU A C 1
ATOM 667 O O . LEU A 1 82 ? -18.775 0.852 31.822 1.00 92.69 82 LEU A O 1
ATOM 671 N N . GLU A 1 83 ? -18.596 0.343 34.001 1.00 95.06 83 GLU A N 1
ATOM 672 C CA . GLU A 1 83 ? -17.136 0.403 34.062 1.00 95.06 83 GLU A CA 1
ATOM 673 C C . GLU A 1 83 ? -16.490 -0.704 33.216 1.00 95.06 83 GLU A C 1
ATOM 675 O O . GLU A 1 83 ? -15.621 -0.419 32.391 1.00 95.06 83 GLU A O 1
ATOM 680 N N . GLY A 1 84 ? -16.992 -1.939 33.306 1.00 96.12 84 GLY A N 1
ATOM 681 C CA . GLY A 1 84 ? -16.559 -3.038 32.441 1.00 96.12 84 GLY A CA 1
ATOM 682 C C . GLY A 1 84 ? -16.784 -2.751 30.951 1.00 96.12 84 GLY A C 1
ATOM 683 O O . GLY A 1 84 ? -15.909 -3.013 30.126 1.00 96.12 84 GLY A O 1
ATOM 684 N N . LEU A 1 85 ? -17.924 -2.154 30.583 1.00 94.75 85 LEU A N 1
ATOM 685 C CA . LEU A 1 85 ? -18.172 -1.731 29.201 1.00 94.75 85 LEU A CA 1
ATOM 686 C C . LEU A 1 85 ? -17.253 -0.585 28.763 1.00 94.75 85 LEU A C 1
ATOM 688 O O . LEU A 1 85 ? -16.819 -0.577 27.612 1.00 94.75 85 LEU A O 1
ATOM 692 N N . ARG A 1 86 ? -16.938 0.371 29.648 1.00 96.06 86 ARG A N 1
ATOM 693 C CA . ARG A 1 86 ? -15.958 1.435 29.366 1.00 96.06 86 ARG A CA 1
ATOM 694 C C . ARG A 1 86 ? -14.580 0.849 29.085 1.00 96.06 86 ARG A C 1
ATOM 696 O O . ARG A 1 86 ? -13.971 1.242 28.096 1.00 96.06 86 ARG A O 1
ATOM 703 N N . TYR A 1 87 ? -14.136 -0.115 29.889 1.00 97.00 87 TYR A N 1
ATOM 704 C CA . TYR A 1 87 ? -12.868 -0.809 29.670 1.00 97.00 87 TYR A CA 1
ATOM 705 C C . TYR A 1 87 ? -12.830 -1.503 28.302 1.00 97.00 87 TYR A C 1
ATOM 707 O O . TYR A 1 87 ? -11.935 -1.238 27.506 1.00 97.00 87 TYR A O 1
ATOM 715 N N . GLN A 1 88 ? -13.869 -2.272 27.959 1.00 95.31 88 GLN A N 1
ATOM 716 C CA . GLN A 1 88 ? -13.971 -2.919 26.642 1.00 95.31 88 GLN A CA 1
ATOM 717 C C . GLN A 1 88 ? -13.983 -1.921 25.472 1.00 95.31 88 GLN A C 1
ATOM 719 O O . GLN A 1 88 ? -13.490 -2.233 24.389 1.00 95.31 88 GLN A O 1
ATOM 724 N N . CYS A 1 89 ? -14.578 -0.737 25.655 1.00 95.62 89 CYS A N 1
ATOM 725 C CA . CYS A 1 89 ? -14.538 0.321 24.644 1.00 95.62 89 CYS A CA 1
ATOM 726 C C . CYS A 1 89 ? -13.128 0.904 24.498 1.00 95.62 89 CYS A C 1
ATOM 728 O O . CYS A 1 89 ? -12.709 1.147 23.370 1.00 95.62 89 CYS A O 1
ATOM 730 N N . SER A 1 90 ? -12.408 1.093 25.610 1.00 97.12 90 SER A N 1
ATOM 731 C CA . SER A 1 90 ? -11.013 1.555 25.610 1.00 97.12 90 SER A CA 1
ATOM 732 C C . SER A 1 90 ? -10.109 0.571 24.875 1.00 97.12 90 SER A C 1
ATOM 734 O O . SER A 1 90 ? -9.421 0.969 23.943 1.00 97.12 90 SER A O 1
ATOM 736 N N . GLU A 1 91 ? -10.185 -0.723 25.200 1.00 97.75 91 GLU A N 1
ATOM 737 C CA . GLU A 1 91 ? -9.403 -1.760 24.511 1.00 97.75 91 GLU A CA 1
ATOM 738 C C . GLU A 1 91 ? -9.696 -1.789 23.003 1.00 97.75 91 GLU A C 1
ATOM 740 O O . GLU A 1 91 ? -8.783 -1.833 22.180 1.00 97.75 91 GLU A O 1
ATOM 745 N N . ALA A 1 92 ? -10.975 -1.715 22.613 1.00 97.31 92 ALA A N 1
ATOM 746 C CA . ALA A 1 92 ? -11.355 -1.683 21.201 1.00 97.31 92 ALA A CA 1
ATOM 747 C C . ALA A 1 92 ? -10.870 -0.407 20.486 1.00 97.31 92 ALA A C 1
ATOM 749 O O . ALA A 1 92 ? -10.537 -0.451 19.302 1.00 97.31 92 ALA A O 1
ATOM 750 N N . GLN A 1 93 ? -10.830 0.726 21.190 1.00 97.75 93 GLN A N 1
ATOM 751 C CA . GLN A 1 93 ? -10.321 1.989 20.660 1.00 97.75 93 GLN A CA 1
ATOM 752 C C . GLN A 1 93 ? -8.798 1.959 20.481 1.00 97.75 93 GLN A C 1
ATOM 754 O O . GLN A 1 93 ? -8.295 2.442 19.468 1.00 97.75 93 GLN A O 1
ATOM 759 N N . GLU A 1 94 ? -8.067 1.380 21.434 1.00 98.06 94 GLU A N 1
ATOM 760 C CA . GLU A 1 94 ? -6.616 1.184 21.346 1.00 98.06 94 GLU A CA 1
ATOM 761 C C . GLU A 1 94 ? -6.247 0.256 20.183 1.00 98.06 94 GLU A C 1
ATOM 763 O O . GLU A 1 94 ? -5.350 0.571 19.399 1.00 98.06 94 GLU A O 1
ATOM 768 N N . GLU A 1 95 ? -6.987 -0.842 20.006 1.00 97.56 95 GLU A N 1
ATOM 769 C CA . GLU A 1 95 ? -6.826 -1.744 18.862 1.00 97.56 95 GLU A CA 1
ATOM 770 C C . GLU A 1 95 ? -7.063 -1.019 17.531 1.00 97.56 95 GLU A C 1
ATOM 772 O O . GLU A 1 95 ? -6.248 -1.111 16.612 1.00 97.56 95 GLU A O 1
ATOM 777 N N . LEU A 1 96 ? -8.149 -0.247 17.430 1.00 98.12 96 LEU A N 1
ATOM 778 C CA . LEU A 1 96 ? -8.435 0.560 16.247 1.00 98.12 96 LEU A CA 1
ATOM 779 C C . LEU A 1 96 ? -7.294 1.544 15.948 1.00 98.12 96 LEU A C 1
ATOM 781 O O . LEU A 1 96 ? -6.862 1.642 14.799 1.00 98.12 96 LEU A O 1
ATOM 785 N N . ALA A 1 97 ? -6.781 2.239 16.965 1.00 98.19 97 ALA A N 1
ATOM 786 C CA . ALA A 1 97 ? -5.671 3.174 16.809 1.00 98.19 97 ALA A CA 1
ATOM 787 C C . ALA A 1 97 ? -4.392 2.469 16.325 1.00 98.19 97 ALA A C 1
ATOM 789 O O . ALA A 1 97 ? -3.707 2.977 15.433 1.00 98.19 97 ALA A O 1
ATOM 790 N N . ARG A 1 98 ? -4.096 1.273 16.854 1.00 98.38 98 ARG A N 1
ATOM 791 C CA . ARG A 1 98 ? -2.963 0.453 16.406 1.00 98.38 98 ARG A CA 1
ATOM 792 C C . ARG A 1 98 ? -3.082 0.103 14.925 1.00 98.38 98 ARG A C 1
ATOM 794 O O . ARG A 1 98 ? -2.150 0.340 14.160 1.00 98.38 98 ARG A O 1
ATOM 801 N N . VAL A 1 99 ? -4.238 -0.408 14.507 1.00 97.81 99 VAL A N 1
ATOM 802 C CA . VAL A 1 99 ? -4.460 -0.834 13.116 1.00 97.81 99 VAL A CA 1
ATOM 803 C C . VAL A 1 99 ? -4.502 0.366 12.156 1.00 97.81 99 VAL A C 1
ATOM 805 O O . VAL A 1 99 ? -4.063 0.256 11.012 1.00 97.81 99 VAL A O 1
ATOM 808 N N . GLN A 1 100 ? -4.948 1.541 12.606 1.00 98.12 100 GLN A N 1
ATOM 809 C CA . GLN A 1 100 ? -4.849 2.782 11.826 1.00 98.12 100 GLN A CA 1
ATOM 810 C C . GLN A 1 100 ? -3.397 3.236 11.615 1.00 98.12 100 GLN A C 1
ATOM 812 O O . GLN A 1 100 ? -3.066 3.744 10.542 1.00 98.12 100 GLN A O 1
ATOM 817 N N . GLU 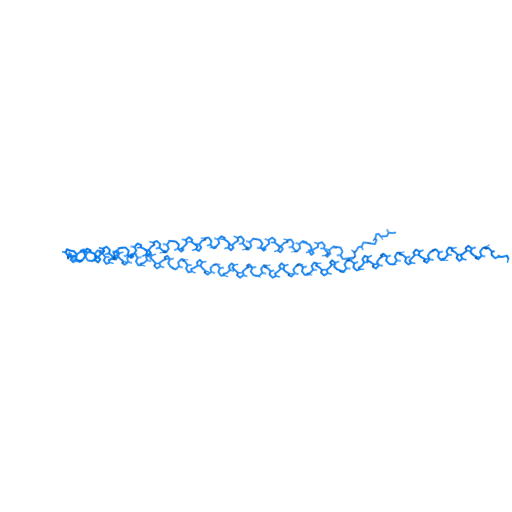A 1 101 ? -2.506 3.050 12.594 1.00 98.19 101 GLU A N 1
ATOM 818 C CA . GLU A 1 101 ? -1.079 3.326 12.382 1.00 98.19 101 GLU A CA 1
ATOM 819 C C . GLU A 1 101 ? -0.448 2.311 11.419 1.00 98.19 101 GLU A C 1
ATOM 821 O O . GLU A 1 101 ? 0.325 2.703 10.543 1.00 98.19 101 GLU A O 1
ATOM 826 N N . GLU A 1 102 ? -0.838 1.033 11.488 1.00 98.00 102 GLU A N 1
ATOM 827 C CA . GLU A 1 102 ? -0.462 0.041 10.471 1.00 98.00 102 GLU A CA 1
ATOM 828 C C . GLU A 1 102 ? -0.917 0.476 9.065 1.00 98.00 102 GLU A C 1
ATOM 830 O O . GLU A 1 102 ? -0.151 0.351 8.107 1.00 98.00 102 GLU A O 1
ATOM 835 N N . GLU A 1 103 ? -2.119 1.054 8.926 1.00 98.38 103 GLU A N 1
ATOM 836 C CA . GLU A 1 103 ? -2.594 1.587 7.643 1.00 98.38 103 GLU A CA 1
ATOM 837 C C . GLU A 1 103 ? -1.688 2.715 7.142 1.00 98.38 103 GLU A C 1
ATOM 839 O O . GLU A 1 103 ? -1.296 2.721 5.975 1.00 98.38 103 GLU A O 1
ATOM 844 N N . ARG A 1 104 ? -1.295 3.650 8.014 1.00 98.25 104 ARG A N 1
ATOM 845 C CA . ARG A 1 104 ? -0.372 4.736 7.644 1.00 98.25 104 ARG A CA 1
ATOM 846 C C . ARG A 1 104 ? 0.986 4.204 7.199 1.00 98.25 104 ARG A C 1
ATOM 848 O O . ARG A 1 104 ? 1.553 4.718 6.234 1.00 98.25 104 ARG A O 1
ATOM 855 N N . VAL A 1 105 ? 1.514 3.178 7.867 1.00 98.12 105 VAL A N 1
ATOM 856 C CA . VAL A 1 105 ? 2.753 2.504 7.447 1.00 98.12 105 VAL A CA 1
ATOM 857 C C . VAL A 1 105 ? 2.579 1.880 6.060 1.00 98.12 105 VAL A C 1
ATOM 859 O O . VAL A 1 105 ? 3.406 2.129 5.182 1.00 98.12 105 VAL A O 1
ATOM 862 N N . ALA A 1 106 ? 1.493 1.138 5.831 1.00 97.69 106 ALA A N 1
ATOM 863 C CA . ALA A 1 106 ? 1.209 0.507 4.542 1.00 97.69 106 ALA A CA 1
ATOM 864 C C . ALA A 1 106 ? 1.032 1.541 3.412 1.00 97.69 106 ALA A C 1
ATOM 866 O O . ALA A 1 106 ? 1.550 1.360 2.311 1.00 97.69 106 ALA A O 1
ATOM 867 N N . GLN A 1 107 ? 0.387 2.680 3.684 1.00 98.25 107 GLN A N 1
ATOM 868 C CA . GLN A 1 107 ? 0.282 3.792 2.732 1.00 98.25 107 GLN A CA 1
ATOM 869 C C . GLN A 1 107 ? 1.665 4.346 2.356 1.00 98.25 107 GLN A C 1
ATOM 871 O O . GLN A 1 107 ? 1.949 4.562 1.176 1.00 98.25 107 GLN A O 1
ATOM 876 N N . ARG A 1 108 ? 2.566 4.530 3.335 1.00 98.25 108 ARG A N 1
ATOM 877 C CA . ARG A 1 108 ? 3.954 4.950 3.065 1.00 98.25 108 ARG A CA 1
ATOM 878 C C . ARG A 1 108 ? 4.693 3.942 2.178 1.00 98.25 108 ARG A C 1
ATOM 880 O O . ARG A 1 108 ? 5.425 4.365 1.283 1.00 98.25 108 ARG A O 1
ATOM 887 N N . GLN A 1 109 ? 4.484 2.642 2.392 1.00 97.75 109 GLN A N 1
ATOM 888 C CA . GLN A 1 109 ? 5.077 1.579 1.573 1.00 97.75 109 GLN A CA 1
ATOM 889 C C . GLN A 1 109 ? 4.566 1.615 0.129 1.00 97.75 109 GLN A C 1
ATOM 891 O O . GLN A 1 109 ? 5.377 1.588 -0.793 1.00 97.75 109 GLN A O 1
ATOM 896 N N . VAL A 1 110 ? 3.256 1.777 -0.079 1.00 98.44 110 VAL A N 1
ATOM 897 C CA . VAL A 1 110 ? 2.665 1.922 -1.422 1.00 98.44 110 VAL A CA 1
ATOM 898 C C . VAL A 1 110 ? 3.260 3.125 -2.150 1.00 98.44 110 VAL A C 1
ATOM 900 O O . VAL A 1 110 ? 3.678 3.004 -3.298 1.00 98.44 110 VAL A O 1
ATOM 903 N N . HIS A 1 111 ? 3.379 4.275 -1.481 1.00 98.19 111 HIS A N 1
ATOM 904 C CA . HIS A 1 111 ? 4.000 5.458 -2.082 1.00 98.19 111 HIS A CA 1
ATOM 905 C C . HIS A 1 111 ? 5.483 5.256 -2.413 1.00 98.19 111 HIS A C 1
ATOM 907 O O . HIS A 1 111 ? 5.962 5.767 -3.426 1.00 98.19 111 HIS A O 1
ATOM 913 N N . ALA A 1 112 ? 6.230 4.534 -1.575 1.00 98.00 112 ALA A N 1
ATOM 914 C CA . ALA A 1 112 ? 7.622 4.200 -1.860 1.00 98.00 112 ALA A CA 1
ATOM 915 C C . ALA A 1 112 ? 7.739 3.266 -3.075 1.00 98.00 112 ALA A C 1
ATOM 917 O O . ALA A 1 112 ? 8.524 3.551 -3.980 1.00 98.00 112 ALA A O 1
ATOM 918 N N . ALA A 1 113 ? 6.913 2.218 -3.137 1.00 97.75 113 ALA A N 1
ATOM 919 C CA . ALA A 1 113 ? 6.867 1.286 -4.259 1.00 97.75 113 ALA A CA 1
ATOM 920 C C . ALA A 1 113 ? 6.445 1.979 -5.566 1.00 97.75 113 ALA A C 1
ATOM 922 O O . ALA A 1 113 ? 7.063 1.766 -6.605 1.00 97.75 113 ALA A O 1
ATOM 923 N N . GLN A 1 114 ? 5.474 2.896 -5.507 1.00 97.94 114 GLN A N 1
ATOM 924 C CA . GLN A 1 114 ? 5.057 3.701 -6.656 1.00 97.94 114 GLN A CA 1
ATOM 925 C C . GLN A 1 114 ? 6.214 4.539 -7.219 1.00 97.94 114 GLN A C 1
ATOM 927 O O . GLN A 1 114 ? 6.417 4.579 -8.432 1.00 97.94 114 GLN A O 1
ATOM 932 N N . ARG A 1 115 ? 6.998 5.194 -6.350 1.00 97.94 115 ARG A N 1
ATOM 933 C CA . ARG A 1 115 ? 8.179 5.962 -6.779 1.00 97.94 115 ARG A CA 1
ATOM 934 C C . ARG A 1 115 ? 9.250 5.063 -7.394 1.00 97.94 115 ARG A C 1
ATOM 936 O O . ARG A 1 115 ? 9.830 5.436 -8.409 1.00 97.94 115 ARG A O 1
ATOM 943 N N . ALA A 1 116 ? 9.494 3.890 -6.810 1.00 97.25 116 ALA A N 1
ATOM 944 C CA . ALA A 1 116 ? 10.443 2.919 -7.353 1.00 97.25 116 ALA A CA 1
ATOM 945 C C . ALA A 1 116 ? 10.019 2.439 -8.752 1.00 97.25 116 ALA A C 1
ATOM 947 O O . ALA A 1 116 ? 10.828 2.459 -9.677 1.00 97.25 116 ALA A O 1
ATOM 948 N N . MET A 1 117 ? 8.735 2.114 -8.934 1.00 97.88 117 MET A N 1
ATOM 949 C CA . MET A 1 117 ? 8.162 1.732 -10.228 1.00 97.88 117 MET A CA 1
ATOM 950 C C . MET A 1 117 ? 8.303 2.848 -11.270 1.00 97.88 117 MET A C 1
ATOM 952 O O . MET A 1 117 ? 8.743 2.595 -12.389 1.00 97.88 117 MET A O 1
ATOM 956 N N . GLN A 1 118 ? 7.996 4.097 -10.909 1.00 97.81 118 GLN A N 1
ATOM 957 C CA . GLN A 1 118 ? 8.196 5.245 -11.802 1.00 97.81 118 GLN A CA 1
ATOM 958 C C . GLN A 1 118 ? 9.669 5.423 -12.195 1.00 97.81 118 GLN A C 1
ATOM 960 O O . GLN A 1 118 ? 9.963 5.699 -13.360 1.00 97.81 118 GLN A O 1
ATOM 965 N N . GLY A 1 119 ? 10.591 5.228 -11.248 1.00 97.50 119 GLY A N 1
ATOM 966 C CA . GLY A 1 119 ? 12.030 5.239 -11.507 1.00 97.50 119 GLY A CA 1
ATOM 967 C C . GLY A 1 119 ? 12.455 4.157 -12.501 1.00 97.50 119 GLY A C 1
ATOM 968 O O . GLY A 1 119 ? 13.135 4.466 -13.477 1.00 97.50 119 GLY A O 1
ATOM 969 N N . ALA A 1 120 ? 11.995 2.919 -12.302 1.00 97.44 120 ALA A N 1
ATOM 970 C CA . ALA A 1 120 ? 12.285 1.796 -13.194 1.00 97.44 120 ALA A CA 1
ATOM 971 C C . ALA A 1 120 ? 11.732 2.023 -14.613 1.00 97.44 120 ALA A C 1
ATOM 973 O O . ALA A 1 120 ? 12.439 1.808 -15.595 1.00 97.44 120 ALA A O 1
ATOM 974 N N . ILE A 1 121 ? 10.506 2.548 -14.735 1.00 97.62 121 ILE A N 1
ATOM 975 C CA . ILE A 1 121 ? 9.907 2.911 -16.031 1.00 97.62 121 ILE A CA 1
ATOM 976 C C . ILE A 1 121 ? 10.736 3.987 -16.738 1.00 97.62 121 ILE A C 1
ATOM 978 O O . ILE A 1 121 ? 10.986 3.882 -17.936 1.00 97.62 121 ILE A O 1
ATOM 982 N N . SER A 1 122 ? 11.156 5.029 -16.017 1.00 97.88 122 SER A N 1
ATOM 983 C CA . SER A 1 122 ? 11.977 6.103 -16.587 1.00 97.88 122 SER A CA 1
ATOM 984 C C . SER A 1 122 ? 13.330 5.578 -17.079 1.00 97.88 122 SER A C 1
ATOM 986 O O . SER A 1 122 ? 13.754 5.889 -18.192 1.00 97.88 122 SER A O 1
ATOM 988 N N . ALA A 1 123 ? 13.978 4.723 -16.282 1.00 96.50 123 ALA A N 1
ATOM 989 C CA . ALA A 1 123 ? 15.247 4.100 -16.641 1.00 96.50 123 ALA A CA 1
ATOM 990 C C . ALA A 1 123 ? 15.122 3.199 -17.878 1.00 96.50 123 ALA A C 1
ATOM 992 O O . ALA A 1 123 ? 15.975 3.267 -18.760 1.00 96.50 123 ALA A O 1
ATOM 993 N N . LEU A 1 124 ? 14.052 2.401 -17.977 1.00 97.31 124 LEU A N 1
ATOM 994 C CA . LEU A 1 124 ? 13.791 1.579 -19.158 1.00 97.31 124 LEU A CA 1
ATOM 995 C C . LEU A 1 124 ? 13.607 2.445 -20.409 1.00 97.31 124 LEU A C 1
ATOM 997 O O . LEU A 1 124 ? 14.301 2.229 -21.399 1.00 97.31 124 LEU A O 1
ATOM 1001 N N . LYS A 1 125 ? 12.761 3.480 -20.335 1.00 97.00 125 LYS A N 1
ATOM 1002 C CA . LYS A 1 125 ? 12.519 4.400 -21.458 1.00 97.00 125 LYS A CA 1
ATOM 1003 C C . LYS A 1 125 ? 13.795 5.068 -21.966 1.00 97.00 125 LYS A C 1
ATOM 1005 O O . LYS A 1 125 ? 13.948 5.269 -23.167 1.00 97.00 125 LYS A O 1
ATOM 1010 N N . ALA A 1 126 ? 14.716 5.413 -21.066 1.00 96.94 126 ALA A N 1
ATOM 1011 C CA . ALA A 1 126 ? 16.000 5.988 -21.454 1.00 96.94 126 ALA A CA 1
ATOM 1012 C C . ALA A 1 126 ? 16.838 5.007 -22.295 1.00 96.94 126 ALA A C 1
ATOM 1014 O O . ALA A 1 126 ? 17.429 5.404 -23.299 1.00 96.94 126 ALA A O 1
ATOM 1015 N N . VAL A 1 127 ? 16.861 3.723 -21.919 1.00 95.69 127 VAL A N 1
ATOM 1016 C CA . VAL A 1 127 ? 17.592 2.685 -22.664 1.00 95.69 127 VAL A CA 1
ATOM 1017 C C . VAL A 1 127 ? 16.890 2.342 -23.981 1.00 95.69 127 VAL A C 1
ATOM 1019 O O . VAL A 1 127 ? 17.572 2.149 -24.986 1.00 95.69 127 VAL A O 1
ATOM 1022 N N . GLU A 1 128 ? 15.555 2.315 -24.003 1.00 95.88 128 GLU A N 1
ATOM 1023 C CA . GLU A 1 128 ? 14.755 2.119 -25.221 1.00 95.88 128 GLU A CA 1
ATO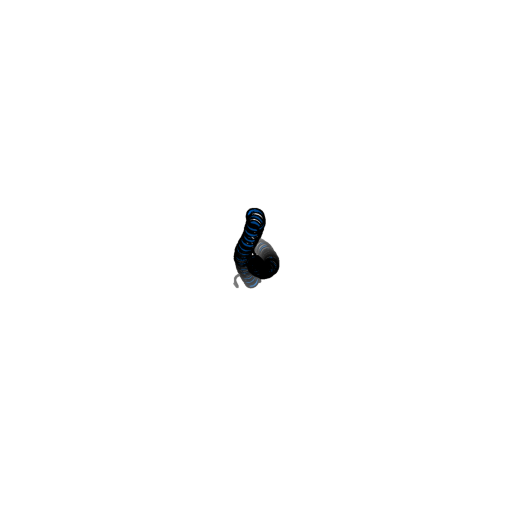M 1024 C C . GLU A 1 128 ? 15.012 3.231 -26.246 1.00 95.88 128 GLU A C 1
ATOM 1026 O O . GLU A 1 128 ? 15.339 2.945 -27.394 1.00 95.88 128 GLU A O 1
ATOM 1031 N N . SER A 1 129 ? 14.981 4.497 -25.821 1.00 96.56 129 SER A N 1
ATOM 1032 C CA . SER A 1 129 ? 15.256 5.638 -26.705 1.00 96.56 129 SER A CA 1
ATOM 1033 C C . SER A 1 129 ? 16.687 5.626 -27.262 1.00 96.56 129 SER A C 1
ATOM 1035 O O . SER A 1 129 ? 16.913 5.922 -28.441 1.00 96.56 129 SER A O 1
ATOM 1037 N N . HIS A 1 130 ? 17.671 5.239 -26.444 1.00 96.19 130 HIS A N 1
ATOM 1038 C CA . HIS A 1 130 ? 19.041 5.050 -26.921 1.00 96.19 130 HIS A CA 1
ATOM 1039 C C . HIS A 1 130 ? 19.135 3.901 -27.937 1.00 96.19 130 HIS A C 1
ATOM 1041 O O . HIS A 1 130 ? 19.818 4.034 -28.953 1.00 96.19 130 HIS A O 1
ATOM 1047 N N . HIS A 1 131 ? 18.432 2.790 -27.699 1.00 95.06 131 HIS A N 1
ATOM 1048 C CA . HIS A 1 131 ? 18.395 1.657 -28.621 1.00 95.06 131 HIS A CA 1
ATOM 1049 C C . HIS A 1 131 ? 17.796 2.046 -29.978 1.00 95.06 131 HIS A C 1
ATOM 1051 O O . HIS A 1 131 ? 18.383 1.721 -31.008 1.00 95.06 131 HIS A O 1
ATOM 1057 N N . GLU A 1 132 ? 16.688 2.790 -29.991 1.00 95.00 132 GLU A N 1
ATOM 1058 C CA . GLU A 1 132 ? 16.075 3.323 -31.216 1.00 95.00 132 GLU A CA 1
ATOM 1059 C C . GLU A 1 132 ? 17.054 4.207 -32.000 1.00 95.00 132 GLU A C 1
ATOM 1061 O O . GLU A 1 132 ? 17.272 3.996 -33.195 1.00 95.00 132 GLU A O 1
ATOM 1066 N N . THR A 1 133 ? 17.725 5.136 -31.311 1.00 95.25 133 THR A N 1
ATOM 1067 C CA . THR A 1 133 ? 18.724 6.027 -31.924 1.00 95.25 133 THR A CA 1
ATOM 1068 C C . THR A 1 133 ? 19.879 5.229 -32.533 1.00 95.25 133 THR A C 1
ATOM 1070 O O . THR A 1 133 ? 20.281 5.465 -33.674 1.00 95.25 133 THR A O 1
ATOM 1073 N N . TRP A 1 134 ? 20.388 4.235 -31.800 1.00 94.88 134 TRP A N 1
ATOM 1074 C CA . TRP A 1 134 ? 21.444 3.351 -32.282 1.00 94.88 134 TRP A CA 1
ATOM 1075 C C . TRP A 1 134 ? 21.006 2.562 -33.525 1.00 94.88 134 TRP A C 1
ATOM 1077 O O . TRP A 1 134 ? 21.774 2.469 -34.483 1.00 94.88 134 TRP A O 1
ATOM 1087 N N . GLN A 1 135 ? 19.776 2.038 -33.564 1.00 93.31 135 GLN A N 1
ATOM 1088 C CA . GLN A 1 135 ? 19.264 1.321 -34.737 1.00 93.31 135 GLN A CA 1
ATOM 1089 C C . GLN A 1 135 ? 19.218 2.216 -35.979 1.00 93.31 135 GLN A C 1
ATOM 1091 O O . GLN A 1 135 ? 19.589 1.780 -37.073 1.00 93.31 135 GLN A O 1
ATOM 1096 N N . ASP A 1 136 ? 18.785 3.464 -35.828 1.00 94.44 136 ASP A N 1
ATOM 1097 C CA . ASP A 1 136 ? 18.716 4.413 -36.938 1.00 94.44 136 ASP A CA 1
ATOM 1098 C C . ASP A 1 136 ? 20.106 4.840 -37.427 1.00 94.44 136 ASP A C 1
ATOM 1100 O O . ASP A 1 136 ? 20.337 4.962 -38.640 1.00 94.44 136 ASP A O 1
ATOM 1104 N N . GLU A 1 137 ? 21.078 4.962 -36.521 1.00 93.31 137 GLU A N 1
ATOM 1105 C CA . GLU A 1 137 ? 22.480 5.134 -36.894 1.00 93.31 137 GLU A CA 1
ATOM 1106 C C . GLU A 1 137 ? 23.022 3.935 -37.676 1.00 93.31 137 GLU A C 1
ATOM 1108 O O . GLU A 1 137 ? 23.667 4.133 -38.710 1.00 93.31 137 GLU A O 1
ATOM 1113 N N . GLN A 1 138 ? 22.752 2.701 -37.236 1.00 92.56 138 GLN A N 1
ATOM 1114 C CA . GLN A 1 138 ? 23.205 1.502 -37.950 1.00 92.56 138 GLN A CA 1
ATOM 1115 C C . GLN A 1 138 ? 22.600 1.424 -39.351 1.00 92.56 138 GLN A C 1
ATOM 1117 O O . GLN A 1 138 ? 23.332 1.222 -40.323 1.00 92.56 138 GLN A O 1
ATOM 1122 N N . LYS A 1 139 ? 21.293 1.685 -39.494 1.00 92.19 139 LYS A N 1
ATOM 1123 C CA . LYS A 1 139 ? 20.627 1.766 -40.806 1.00 92.19 139 LYS A CA 1
ATOM 1124 C C . LYS A 1 139 ? 21.281 2.819 -41.700 1.00 92.19 139 LYS A C 1
ATOM 1126 O O . LYS A 1 139 ? 21.570 2.550 -42.866 1.00 92.19 139 LYS A O 1
ATOM 1131 N N . THR A 1 140 ? 21.565 4.001 -41.154 1.00 93.31 140 THR A N 1
ATOM 1132 C CA . THR A 1 140 ? 22.213 5.093 -41.894 1.00 93.31 140 THR A CA 1
ATOM 1133 C C . THR A 1 140 ? 23.629 4.714 -42.331 1.00 93.31 140 THR A C 1
ATOM 1135 O O . THR A 1 140 ? 24.006 4.944 -43.481 1.00 93.31 140 THR A O 1
ATOM 1138 N N . ARG A 1 141 ? 24.419 4.089 -41.451 1.00 91.38 141 ARG A N 1
ATOM 1139 C CA . ARG A 1 141 ? 25.775 3.606 -41.764 1.00 91.38 141 ARG A CA 1
ATOM 1140 C C . ARG A 1 141 ? 25.750 2.489 -42.802 1.00 91.38 141 ARG A C 1
ATOM 1142 O O . ARG A 1 141 ? 26.574 2.495 -43.711 1.00 91.38 141 ARG A O 1
ATOM 1149 N N . ALA A 1 142 ? 24.820 1.543 -42.695 1.00 90.50 142 ALA A N 1
ATOM 1150 C CA . ALA A 1 142 ? 24.627 0.484 -43.682 1.00 90.50 142 ALA A CA 1
ATOM 1151 C C . ALA A 1 142 ? 24.274 1.062 -45.060 1.00 90.50 142 ALA A C 1
ATOM 1153 O O . ALA A 1 142 ? 24.907 0.699 -46.049 1.00 90.50 142 ALA A O 1
ATOM 1154 N N . ARG A 1 143 ? 23.350 2.029 -45.114 1.00 92.94 143 ARG A N 1
ATOM 1155 C CA . ARG A 1 143 ? 22.990 2.733 -46.350 1.00 92.94 143 ARG A CA 1
ATOM 1156 C C . ARG A 1 143 ? 24.184 3.461 -46.970 1.00 92.94 143 ARG A C 1
ATOM 1158 O O . ARG A 1 143 ? 24.456 3.255 -48.145 1.00 92.94 143 ARG A O 1
ATOM 1165 N N . ARG A 1 144 ? 24.940 4.240 -46.187 1.00 92.69 144 ARG A N 1
ATOM 1166 C CA . ARG A 1 144 ? 26.144 4.939 -46.678 1.00 92.69 144 ARG A CA 1
ATOM 1167 C C . ARG A 1 144 ? 27.214 3.973 -47.185 1.00 92.69 144 ARG A C 1
ATOM 1169 O O . ARG A 1 144 ? 27.828 4.235 -48.210 1.00 92.69 144 ARG A O 1
ATOM 1176 N N . ARG A 1 145 ? 27.427 2.847 -46.491 1.00 91.56 145 ARG A N 1
ATOM 1177 C CA . ARG A 1 145 ? 28.348 1.790 -46.943 1.00 91.56 145 ARG A CA 1
ATOM 1178 C C . ARG A 1 145 ? 27.902 1.201 -48.285 1.00 91.56 145 ARG A C 1
ATOM 1180 O O . ARG A 1 145 ? 28.742 1.018 -49.157 1.00 91.56 145 ARG A O 1
ATOM 1187 N N . ALA A 1 146 ? 26.606 0.947 -48.462 1.00 90.75 146 ALA A N 1
ATOM 1188 C CA . ALA A 1 146 ? 26.060 0.455 -49.725 1.00 90.75 146 ALA A CA 1
ATOM 1189 C C . ALA A 1 146 ? 26.195 1.486 -50.862 1.00 90.75 146 ALA A C 1
ATOM 1191 O O . ALA A 1 146 ? 26.607 1.121 -51.958 1.00 90.75 146 ALA A O 1
ATOM 1192 N N . GLU A 1 147 ? 25.911 2.767 -50.599 1.00 91.69 147 GLU A N 1
ATOM 1193 C CA . GLU A 1 147 ? 26.095 3.865 -51.564 1.00 91.69 147 GLU A CA 1
ATOM 1194 C C . GLU A 1 147 ? 27.569 3.979 -52.001 1.00 91.69 147 GLU A C 1
ATOM 1196 O O . GLU A 1 147 ? 27.852 3.939 -53.195 1.00 91.69 147 GLU A O 1
ATOM 1201 N N . MET A 1 148 ? 28.519 3.982 -51.056 1.00 90.44 148 MET A N 1
ATOM 1202 C CA . MET A 1 148 ? 29.959 4.006 -51.366 1.00 90.44 148 MET A CA 1
ATOM 1203 C C . MET A 1 148 ? 30.410 2.797 -52.194 1.00 90.44 148 MET A C 1
ATOM 1205 O O . MET A 1 148 ? 31.196 2.945 -53.125 1.00 90.44 148 MET A O 1
ATOM 1209 N N . GLN A 1 149 ? 29.907 1.598 -51.887 1.00 91.12 149 GLN A N 1
ATOM 1210 C CA . GLN A 1 149 ? 30.215 0.399 -52.672 1.00 91.12 149 GLN A CA 1
ATOM 1211 C C . GLN A 1 149 ? 29.700 0.510 -54.112 1.00 91.12 149 GLN A C 1
ATOM 1213 O O . GLN A 1 149 ? 30.401 0.109 -55.040 1.00 91.12 149 GLN A O 1
ATOM 1218 N N . MET A 1 150 ? 28.504 1.071 -54.314 1.00 88.88 150 MET A N 1
ATOM 1219 C CA . MET A 1 150 ? 27.953 1.298 -55.653 1.00 88.88 150 MET A CA 1
ATOM 1220 C C . MET A 1 150 ? 28.754 2.349 -56.425 1.00 88.88 150 MET A C 1
ATOM 1222 O O . MET A 1 150 ? 29.060 2.127 -57.596 1.00 88.88 150 MET A O 1
ATOM 1226 N N . ASP A 1 151 ? 29.165 3.434 -55.768 1.00 89.94 151 ASP A N 1
ATOM 1227 C CA . ASP A 1 151 ? 30.012 4.469 -56.370 1.00 89.94 151 ASP A CA 1
ATOM 1228 C C . ASP A 1 151 ? 31.396 3.923 -56.757 1.00 89.94 151 ASP A C 1
ATOM 1230 O O . ASP A 1 151 ? 31.911 4.227 -57.837 1.00 89.94 151 ASP A O 1
ATOM 1234 N N . GLU A 1 152 ? 32.000 3.070 -55.924 1.00 88.81 152 GLU A N 1
ATOM 1235 C CA . GLU A 1 152 ? 33.256 2.385 -56.248 1.00 88.81 152 GLU A CA 1
ATOM 1236 C C . GLU A 1 152 ? 33.110 1.463 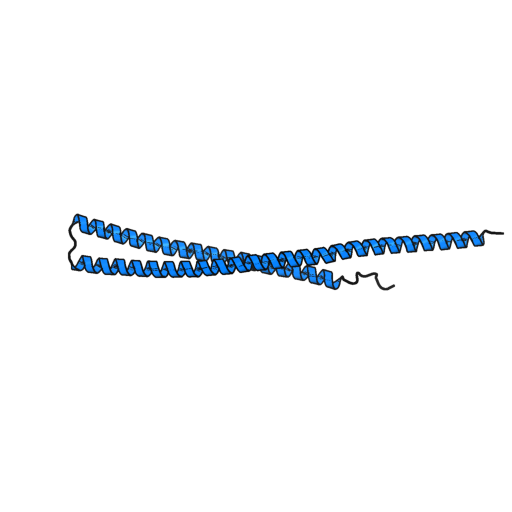-57.464 1.00 88.81 152 GLU A C 1
ATOM 1238 O O . GLU A 1 152 ? 33.973 1.472 -58.347 1.00 88.81 152 GLU A O 1
ATOM 1243 N N . ILE A 1 153 ? 32.024 0.685 -57.536 1.00 89.00 153 ILE A N 1
ATOM 1244 C CA . ILE A 1 153 ? 31.723 -0.184 -58.682 1.00 89.00 153 ILE A CA 1
ATOM 1245 C C . ILE A 1 153 ? 31.532 0.660 -59.948 1.00 89.00 153 ILE A C 1
ATOM 1247 O O . ILE A 1 153 ? 32.155 0.373 -60.970 1.00 89.00 153 ILE A O 1
ATOM 1251 N N . ALA A 1 154 ? 30.738 1.730 -59.879 1.00 87.06 154 ALA A N 1
ATOM 1252 C CA . ALA A 1 154 ? 30.504 2.637 -61.001 1.00 87.06 154 ALA A CA 1
ATOM 1253 C C . ALA A 1 154 ? 31.804 3.304 -61.481 1.00 87.06 154 ALA A C 1
ATOM 1255 O O . ALA A 1 154 ? 32.065 3.365 -62.682 1.00 87.06 154 ALA A O 1
ATOM 1256 N N . THR A 1 155 ? 32.659 3.741 -60.551 1.00 88.56 155 THR A N 1
ATOM 1257 C CA . THR A 1 155 ? 33.959 4.350 -60.867 1.00 88.56 155 THR A CA 1
ATOM 1258 C C . THR A 1 155 ? 34.904 3.356 -61.543 1.00 88.56 155 THR A C 1
ATOM 1260 O O . THR A 1 155 ? 35.609 3.726 -62.481 1.00 88.56 155 THR A O 1
ATOM 1263 N N . ARG A 1 156 ? 34.931 2.091 -61.095 1.00 85.50 156 ARG A N 1
ATOM 1264 C CA . ARG A 1 156 ? 35.727 1.031 -61.741 1.00 85.50 156 ARG A CA 1
ATOM 1265 C C . ARG A 1 156 ? 35.235 0.751 -63.159 1.00 85.50 156 ARG A C 1
ATOM 1267 O O . ARG A 1 156 ? 36.041 0.805 -64.081 1.00 85.50 156 ARG A O 1
ATOM 1274 N N . LEU A 1 157 ? 33.926 0.564 -63.338 1.00 86.44 157 LEU A N 1
ATOM 1275 C CA . LEU A 1 157 ? 33.316 0.340 -64.654 1.00 86.44 157 LEU A CA 1
ATOM 1276 C C . LEU A 1 157 ? 33.582 1.502 -65.620 1.00 86.44 157 LEU A C 1
ATOM 1278 O O . LEU A 1 157 ? 33.885 1.275 -66.787 1.00 86.44 157 LEU A O 1
ATOM 1282 N N . TRP A 1 158 ? 33.511 2.746 -65.140 1.00 86.31 158 TRP A N 1
ATOM 1283 C CA . TRP A 1 158 ? 33.818 3.921 -65.956 1.00 86.31 158 TRP A CA 1
ATOM 1284 C C . TRP A 1 158 ? 35.289 3.963 -66.390 1.00 86.31 158 TRP A C 1
ATOM 1286 O O . TRP A 1 158 ? 35.572 4.257 -67.549 1.00 86.31 158 TRP A O 1
ATOM 1296 N N . ARG A 1 159 ? 36.229 3.629 -65.492 1.00 84.31 159 ARG A N 1
ATOM 1297 C CA . ARG A 1 159 ? 37.665 3.554 -65.824 1.00 84.31 159 ARG A CA 1
ATOM 1298 C C . ARG A 1 159 ? 37.976 2.454 -66.838 1.00 84.31 159 ARG A C 1
ATOM 1300 O O . ARG A 1 159 ? 38.833 2.657 -67.685 1.00 84.31 159 ARG A O 1
ATOM 1307 N N . GLU A 1 160 ? 37.289 1.318 -66.770 1.00 83.75 160 GLU A N 1
ATOM 1308 C CA . GLU A 1 160 ? 37.461 0.204 -67.716 1.00 83.75 160 GLU A CA 1
ATOM 1309 C C . GLU A 1 160 ? 36.909 0.506 -69.123 1.00 83.75 160 GLU A C 1
ATOM 1311 O O . GLU A 1 160 ? 37.299 -0.150 -70.084 1.00 83.75 160 GLU A O 1
ATOM 1316 N N . GLN A 1 161 ? 36.024 1.499 -69.263 1.00 77.06 161 GLN A N 1
ATOM 1317 C CA . GLN A 1 161 ? 35.429 1.911 -70.542 1.00 77.06 161 GLN A CA 1
ATOM 1318 C C . GLN A 1 161 ? 36.158 3.081 -71.225 1.00 77.06 161 GLN A C 1
ATOM 1320 O O . GLN A 1 161 ? 35.740 3.506 -72.305 1.00 77.06 161 GLN A O 1
ATOM 1325 N N . GLN A 1 162 ? 37.227 3.620 -70.628 1.00 60.38 162 GLN A N 1
ATOM 1326 C CA . GLN A 1 162 ? 38.057 4.629 -71.291 1.00 60.38 162 GLN A CA 1
ATOM 1327 C C . GLN A 1 162 ? 39.023 3.959 -72.293 1.00 60.38 162 GLN A C 1
ATOM 1329 O O . GLN A 1 162 ? 39.709 3.016 -71.899 1.00 60.38 162 GLN A O 1
ATOM 1334 N N . PRO A 1 163 ? 39.061 4.405 -73.566 1.00 58.00 163 PRO A N 1
ATOM 1335 C CA . PRO A 1 163 ? 39.932 3.849 -74.606 1.00 58.00 163 PRO A CA 1
ATOM 1336 C C . PRO A 1 163 ? 41.416 4.189 -74.419 1.00 58.00 163 PRO A C 1
ATOM 1338 O O . PRO A 1 163 ? 41.721 5.263 -73.848 1.00 58.00 163 PRO A O 1
#

Organism: NCBI:txid2211119

InterPro domains:
  IPR031869 YscO-like protein [PF16789] (5-159)
  IPR053716 Flagellar assembly and chemotaxis effector [G3DSA:1.10.287.1700] (5-163)